Protein AF-A0A352TC10-F1 (afdb_monomer_lite)

Sequence (168 aa):
MKRFFLCLALLVSTNFAHALMIYRPSNSGGINDIRCYLKIEDMEGNDVTLTAANVWYSWYDTFKTVHTYEKSPYLSGGMIMHIFFNPGTYKLTFYTPLEKQNAYDTSLPHTGQSWNSNTYIYNTEDKKLKAIFVSPVANENGFYIGSWHIDYKAPQYYIYTKPYRIYE

Radius of gyration: 17.4 Å; chains: 1; bounding box: 34×34×69 Å

Secondary structure (DSSP, 8-state):
-HHHHHHHHHHHHHHHTTPEEEE----STHHHHS-EEEEEE-TT--B-TTTSEEEEEEESS--------SSS-EE-TTEEEEEEEPSSEEEEEEEE-HHHHSSS-TTS---SS-EEPPPEEEETT--S--EEEEEEEE-TTSBEEEEEEEESSPP-TT--PBPPPP--

Structure (mmCIF, N/CA/C/O backbone):
data_AF-A0A352TC10-F1
#
_entry.id   AF-A0A352TC10-F1
#
loop_
_atom_site.group_PDB
_atom_site.id
_atom_site.type_symbol
_atom_site.label_atom_id
_atom_site.label_alt_id
_atom_site.label_comp_id
_atom_site.label_asym_id
_atom_site.label_entity_id
_atom_site.label_seq_id
_atom_site.pdbx_PDB_ins_code
_atom_site.Cartn_x
_atom_site.Cartn_y
_atom_site.Cartn_z
_atom_site.occupancy
_atom_site.B_iso_or_equiv
_atom_site.auth_seq_id
_atom_site.auth_comp_id
_atom_site.auth_asym_id
_atom_site.auth_atom_id
_atom_site.pdbx_PDB_model_num
ATOM 1 N N . MET A 1 1 ? 4.772 -3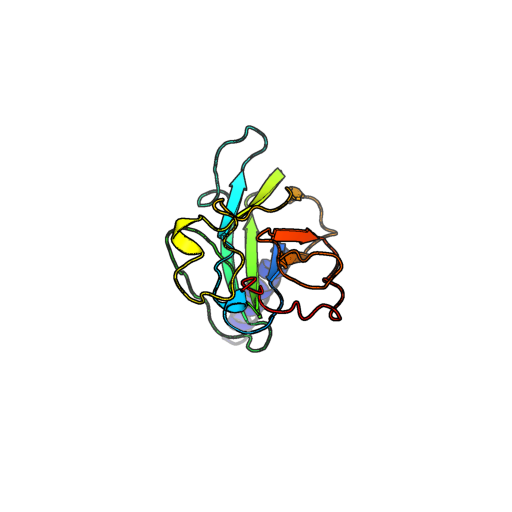.521 43.349 1.00 49.34 1 MET A N 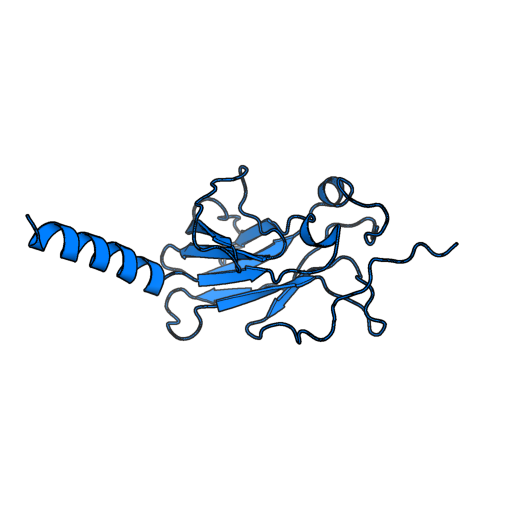1
ATOM 2 C CA . MET A 1 1 ? 5.455 -3.254 42.058 1.00 49.34 1 MET A CA 1
ATOM 3 C C . MET A 1 1 ? 5.070 -4.204 40.913 1.00 49.34 1 MET A C 1
ATOM 5 O O . MET A 1 1 ? 4.904 -3.714 39.808 1.00 49.34 1 MET A O 1
ATOM 9 N N . LYS A 1 2 ? 4.830 -5.512 41.126 1.00 41.59 2 LYS A N 1
ATOM 10 C CA . LYS A 1 2 ? 4.433 -6.451 40.042 1.00 41.59 2 LYS A CA 1
ATOM 11 C C . LYS A 1 2 ? 3.075 -6.166 39.360 1.00 41.59 2 LYS A C 1
ATOM 13 O O . LYS A 1 2 ? 2.913 -6.488 38.192 1.00 41.59 2 LYS A O 1
ATOM 18 N N . ARG A 1 3 ? 2.116 -5.531 40.049 1.00 39.59 3 ARG A N 1
ATOM 19 C CA . ARG A 1 3 ? 0.792 -5.194 39.478 1.00 39.59 3 ARG A CA 1
ATOM 20 C C . ARG A 1 3 ? 0.819 -4.021 38.485 1.00 39.59 3 ARG A C 1
ATOM 22 O O . ARG A 1 3 ? -0.016 -3.975 37.596 1.00 39.59 3 ARG A O 1
ATOM 29 N N . PHE A 1 4 ? 1.799 -3.120 38.594 1.00 42.94 4 PHE A N 1
ATOM 30 C CA . PHE A 1 4 ? 1.923 -1.961 37.697 1.00 42.94 4 PHE A CA 1
ATOM 31 C C . PHE A 1 4 ? 2.461 -2.355 36.311 1.00 42.94 4 PHE A C 1
ATOM 33 O O . PHE A 1 4 ? 1.983 -1.859 35.296 1.00 42.94 4 PHE A O 1
ATOM 40 N N . PHE A 1 5 ? 3.394 -3.313 36.259 1.00 40.53 5 PHE A N 1
ATOM 41 C CA . PHE A 1 5 ? 3.926 -3.844 34.998 1.00 40.53 5 PHE A CA 1
ATOM 42 C C . PHE A 1 5 ? 2.894 -4.653 34.201 1.00 40.53 5 PHE A C 1
ATOM 44 O O . PHE A 1 5 ? 2.907 -4.612 32.973 1.00 40.53 5 PHE A O 1
ATOM 51 N N . LEU A 1 6 ? 1.970 -5.343 34.881 1.00 39.09 6 LEU A N 1
ATOM 52 C CA . LEU A 1 6 ? 0.913 -6.100 34.210 1.00 39.09 6 LEU A CA 1
ATOM 53 C C . LEU A 1 6 ? -0.080 -5.171 33.487 1.00 39.09 6 LEU A C 1
ATOM 55 O O . LEU A 1 6 ? -0.450 -5.446 32.350 1.00 39.09 6 LEU A O 1
ATOM 59 N N . CYS A 1 7 ? -0.452 -4.041 34.102 1.00 38.28 7 CYS A N 1
ATOM 60 C CA . CYS A 1 7 ? -1.340 -3.055 33.476 1.00 38.28 7 CYS A CA 1
ATOM 61 C C . CYS A 1 7 ? -0.701 -2.373 32.258 1.00 38.28 7 CYS A C 1
ATOM 63 O O . CYS A 1 7 ? -1.392 -2.133 31.273 1.00 38.28 7 CYS A O 1
ATOM 65 N N . LEU A 1 8 ? 0.609 -2.101 32.287 1.00 38.91 8 LEU A N 1
ATOM 66 C CA . LEU A 1 8 ? 1.301 -1.466 31.162 1.00 38.91 8 LEU A CA 1
ATOM 67 C C . LEU A 1 8 ? 1.412 -2.409 29.947 1.00 38.91 8 LEU A C 1
ATOM 69 O O . LEU A 1 8 ? 1.186 -1.983 28.820 1.00 38.91 8 LEU A O 1
ATOM 73 N N . ALA A 1 9 ? 1.671 -3.704 30.165 1.00 42.16 9 ALA A N 1
ATOM 74 C CA . ALA A 1 9 ? 1.688 -4.708 29.094 1.00 42.16 9 ALA A CA 1
ATOM 75 C C . ALA A 1 9 ? 0.288 -4.973 28.493 1.00 42.16 9 ALA A C 1
ATOM 77 O O . ALA A 1 9 ? 0.155 -5.182 27.284 1.00 42.16 9 ALA A O 1
ATOM 78 N N . LEU A 1 10 ? -0.767 -4.909 29.315 1.00 38.28 10 LEU A N 1
ATOM 79 C CA . LEU A 1 10 ? -2.161 -4.974 28.858 1.00 38.28 10 LEU A CA 1
ATOM 80 C C . LEU A 1 10 ? -2.560 -3.734 28.036 1.00 38.28 10 LEU A C 1
ATOM 82 O O . LEU A 1 10 ? -3.173 -3.884 26.988 1.00 38.28 10 LEU A O 1
ATOM 86 N N . LEU A 1 11 ? -2.133 -2.530 28.430 1.00 37.53 11 LEU A N 1
ATOM 87 C CA . LEU A 1 11 ? -2.386 -1.289 27.677 1.00 37.53 11 LEU A CA 1
ATOM 88 C C . LEU A 1 11 ? -1.666 -1.239 26.318 1.00 37.53 11 LEU A C 1
ATOM 90 O O . LEU A 1 11 ? -2.205 -0.718 25.338 1.00 37.53 11 LEU A O 1
ATOM 94 N N . VAL A 1 12 ? -0.454 -1.794 26.233 1.00 44.16 12 VAL A N 1
ATOM 95 C CA . VAL A 1 12 ? 0.289 -1.884 24.965 1.00 44.16 12 VAL A CA 1
ATOM 96 C C . VAL A 1 12 ? -0.353 -2.916 24.032 1.00 44.16 12 VAL A C 1
ATOM 98 O O . VAL A 1 12 ? -0.490 -2.649 22.842 1.00 44.16 12 VAL A O 1
ATOM 101 N N . SER A 1 13 ? -0.831 -4.051 24.551 1.00 40.56 13 SER A N 1
ATOM 102 C CA . SER A 1 13 ? -1.501 -5.077 23.734 1.00 40.56 13 SER A CA 1
ATOM 103 C C . SER A 1 13 ? -2.915 -4.686 23.277 1.00 40.56 13 SER A C 1
ATOM 105 O O . SER A 1 13 ? -3.316 -5.067 22.178 1.00 40.56 13 SER A O 1
ATOM 107 N N . THR A 1 14 ? -3.655 -3.864 24.033 1.00 42.59 14 THR A N 1
ATOM 108 C CA . THR A 1 14 ? -4.969 -3.346 23.598 1.00 42.59 14 THR A CA 1
ATOM 109 C C . THR A 1 14 ? -4.887 -2.291 22.495 1.00 42.59 14 THR A C 1
ATOM 111 O O . THR A 1 14 ? -5.833 -2.157 21.717 1.00 42.59 14 THR A O 1
ATOM 114 N N . ASN A 1 15 ? -3.771 -1.560 22.385 1.00 46.28 15 ASN A N 1
ATOM 115 C CA . ASN A 1 15 ? -3.588 -0.596 21.297 1.00 46.28 15 ASN A CA 1
ATOM 116 C C . ASN A 1 15 ? -3.482 -1.306 19.939 1.00 46.28 15 ASN A C 1
ATOM 118 O O . ASN A 1 15 ? -4.178 -0.925 19.002 1.00 46.28 15 ASN A O 1
ATOM 122 N N . PHE A 1 16 ? -2.731 -2.411 19.843 1.00 48.75 16 PHE A N 1
ATOM 123 C CA . PHE A 1 16 ? -2.617 -3.192 18.598 1.00 48.75 16 PHE A CA 1
ATOM 124 C C . PHE A 1 16 ? -3.941 -3.800 18.116 1.00 48.75 16 PHE A C 1
ATOM 126 O O . PHE A 1 16 ? -4.090 -4.076 16.930 1.00 48.75 16 PHE A O 1
ATOM 133 N N . ALA A 1 17 ? -4.934 -3.970 18.994 1.00 53.44 17 ALA A N 1
ATOM 134 C CA . ALA A 1 17 ? -6.246 -4.475 18.594 1.00 53.44 17 ALA A CA 1
ATOM 135 C C . ALA A 1 17 ? -7.023 -3.511 17.672 1.00 53.44 17 ALA A C 1
ATOM 137 O O . ALA A 1 17 ? -7.991 -3.957 17.052 1.00 53.44 17 ALA A O 1
ATOM 138 N N . HIS A 1 18 ? -6.605 -2.243 17.579 1.00 63.66 18 HIS A N 1
ATOM 139 C CA . HIS A 1 18 ? -7.264 -1.183 16.806 1.00 63.66 18 HIS A CA 1
ATOM 140 C C . HIS A 1 18 ? -6.459 -0.712 15.586 1.00 63.66 18 HIS A C 1
ATOM 142 O O . HIS A 1 18 ? -6.932 0.152 14.850 1.00 63.66 18 HIS A O 1
ATOM 148 N N . ALA A 1 19 ? -5.258 -1.253 15.360 1.00 79.19 19 ALA A N 1
ATOM 149 C CA . ALA A 1 19 ? -4.462 -0.890 14.196 1.00 79.19 19 ALA A CA 1
ATOM 150 C C . ALA A 1 19 ? -4.951 -1.603 12.929 1.00 79.19 19 ALA A C 1
ATOM 152 O O . ALA A 1 19 ? -5.209 -2.810 12.943 1.00 79.19 19 ALA A O 1
ATOM 153 N N . LEU A 1 20 ? -4.988 -0.863 11.819 1.00 90.50 20 LEU A N 1
ATOM 154 C CA . LEU A 1 20 ? -4.949 -1.460 10.489 1.00 90.50 20 LEU A CA 1
ATOM 155 C C . LEU A 1 20 ? -3.500 -1.848 10.188 1.00 90.50 20 LEU A C 1
ATOM 157 O O . LEU A 1 20 ? -2.609 -0.999 10.199 1.00 90.50 20 LEU A O 1
ATOM 161 N N . MET A 1 21 ? -3.269 -3.124 9.911 1.00 90.38 21 MET A N 1
ATOM 162 C CA . MET A 1 21 ? -1.981 -3.636 9.464 1.00 90.38 21 MET A CA 1
ATOM 163 C C . MET A 1 21 ? -1.922 -3.615 7.938 1.00 90.38 21 MET A C 1
ATOM 165 O O . MET A 1 21 ? -2.795 -4.152 7.260 1.00 90.38 21 MET A O 1
ATOM 169 N N . ILE A 1 22 ? -0.876 -3.020 7.383 1.00 92.06 22 ILE A N 1
ATOM 170 C CA . ILE A 1 22 ? -0.615 -3.021 5.949 1.00 92.06 22 ILE A CA 1
ATOM 171 C C . ILE A 1 22 ? 0.673 -3.779 5.706 1.00 92.06 22 ILE A C 1
ATOM 173 O O . ILE A 1 22 ? 1.755 -3.356 6.115 1.00 92.06 22 ILE A O 1
ATOM 177 N N . TYR A 1 23 ? 0.542 -4.912 5.036 1.00 90.38 23 TYR A N 1
ATOM 178 C CA . TYR A 1 23 ? 1.650 -5.781 4.702 1.00 90.38 23 TYR A CA 1
ATOM 179 C C . TYR A 1 23 ? 2.187 -5.418 3.332 1.00 90.38 23 TYR A C 1
ATOM 181 O O . TYR A 1 23 ? 1.444 -5.405 2.352 1.00 90.38 23 TYR A O 1
ATOM 189 N N . ARG A 1 24 ? 3.499 -5.224 3.249 1.00 90.44 24 ARG A N 1
ATOM 190 C CA . ARG A 1 24 ? 4.215 -5.281 1.985 1.00 90.44 24 ARG A CA 1
ATOM 191 C C . ARG A 1 24 ? 5.100 -6.526 1.974 1.00 90.44 24 ARG A C 1
ATOM 193 O O . ARG A 1 24 ? 6.168 -6.509 2.587 1.00 90.44 24 ARG A O 1
ATOM 200 N N . PRO A 1 25 ? 4.682 -7.615 1.306 1.00 85.06 25 PRO A N 1
ATOM 201 C CA . PRO A 1 25 ? 5.471 -8.839 1.245 1.00 85.06 25 PRO A CA 1
ATOM 202 C C . PRO A 1 25 ? 6.878 -8.597 0.694 1.00 85.06 25 PRO A C 1
ATOM 204 O O . PRO A 1 25 ? 7.094 -7.703 -0.128 1.00 85.06 25 PRO A O 1
ATOM 207 N N . SER A 1 26 ? 7.832 -9.406 1.154 1.00 82.44 26 SER A N 1
ATOM 208 C CA . SER A 1 26 ? 9.174 -9.415 0.575 1.00 82.44 26 SER A CA 1
ATOM 209 C C . SER A 1 26 ? 9.135 -9.985 -0.842 1.00 82.44 26 SER A C 1
ATOM 211 O O . SER A 1 26 ? 8.385 -10.918 -1.131 1.00 82.44 26 SER A O 1
ATOM 213 N N . ASN A 1 27 ? 9.941 -9.404 -1.718 1.00 77.12 27 ASN A N 1
ATOM 214 C CA . ASN A 1 27 ? 10.087 -9.751 -3.123 1.00 77.12 27 ASN A CA 1
ATOM 215 C C . ASN A 1 27 ? 11.586 -9.855 -3.489 1.00 77.12 27 ASN A C 1
ATOM 217 O O . ASN A 1 27 ? 12.421 -10.076 -2.612 1.00 77.12 27 ASN A O 1
ATOM 221 N N . SER A 1 28 ? 11.952 -9.751 -4.767 1.00 72.62 28 SER A N 1
ATOM 222 C CA . SER A 1 28 ? 13.334 -9.894 -5.239 1.00 72.62 28 SER A CA 1
ATOM 223 C C . SER A 1 28 ? 14.021 -8.559 -5.539 1.00 72.62 28 SER A C 1
ATOM 225 O O . SER A 1 28 ? 13.449 -7.719 -6.236 1.00 72.62 28 SER A O 1
ATOM 227 N N . GLY A 1 29 ? 15.290 -8.433 -5.137 1.00 72.81 29 GLY A N 1
ATOM 228 C CA . GLY A 1 29 ? 16.207 -7.391 -5.620 1.00 72.81 29 GLY A CA 1
ATOM 229 C C . GLY A 1 29 ? 15.691 -5.965 -5.420 1.00 72.81 29 GLY A C 1
ATOM 230 O O . GLY A 1 29 ? 15.032 -5.682 -4.417 1.00 72.81 29 GLY A O 1
ATOM 231 N N . GLY A 1 30 ? 15.940 -5.095 -6.407 1.00 76.31 30 GLY A N 1
ATOM 232 C CA . GLY A 1 30 ? 15.614 -3.668 -6.347 1.00 76.31 30 GLY A CA 1
ATOM 233 C C . GLY A 1 30 ? 14.136 -3.351 -6.113 1.00 76.31 30 GLY A C 1
ATOM 234 O O . GLY A 1 30 ? 13.810 -2.267 -5.639 1.00 76.31 30 GLY A O 1
ATOM 235 N N . ILE A 1 31 ? 13.220 -4.299 -6.346 1.00 80.94 31 ILE A N 1
ATOM 236 C CA . ILE A 1 31 ? 11.796 -4.104 -6.046 1.00 80.94 31 ILE A CA 1
ATOM 237 C C . ILE A 1 31 ? 11.583 -3.898 -4.556 1.00 80.94 31 ILE A C 1
ATOM 239 O O . ILE A 1 31 ? 10.796 -3.028 -4.198 1.00 80.94 31 ILE A O 1
ATOM 243 N N . ASN A 1 32 ? 12.285 -4.625 -3.681 1.00 84.00 32 ASN A N 1
ATOM 244 C CA . ASN A 1 32 ? 12.169 -4.423 -2.233 1.00 84.00 32 ASN A CA 1
ATOM 245 C C . ASN A 1 32 ? 12.576 -3.014 -1.803 1.00 84.00 32 ASN A C 1
ATOM 247 O O . ASN A 1 32 ? 11.995 -2.480 -0.853 1.00 84.00 32 ASN A O 1
ATOM 251 N N . ASP A 1 33 ? 13.504 -2.409 -2.538 1.00 82.38 33 ASP A N 1
ATOM 252 C CA . ASP A 1 33 ? 14.049 -1.087 -2.247 1.00 82.38 33 ASP A CA 1
ATOM 253 C C . ASP A 1 33 ? 13.135 0.046 -2.733 1.00 82.38 33 ASP A C 1
ATOM 255 O O . ASP A 1 33 ? 13.166 1.145 -2.173 1.00 82.38 33 ASP A O 1
ATOM 259 N N . ILE A 1 34 ? 12.250 -0.215 -3.707 1.00 84.69 34 ILE A N 1
ATOM 260 C CA . ILE A 1 34 ? 11.254 0.772 -4.146 1.00 84.69 34 ILE A CA 1
ATOM 261 C C . ILE A 1 34 ? 10.314 1.085 -2.993 1.00 84.69 34 ILE A C 1
ATOM 263 O O . ILE A 1 34 ? 9.547 0.228 -2.564 1.00 84.69 34 ILE A O 1
ATOM 267 N N . ARG A 1 35 ? 10.313 2.327 -2.519 1.00 88.88 35 ARG A N 1
ATOM 268 C CA . ARG A 1 35 ? 9.419 2.759 -1.441 1.00 88.88 35 ARG A CA 1
ATOM 269 C C . ARG A 1 35 ? 7.990 2.914 -1.946 1.00 88.88 35 ARG A C 1
ATOM 271 O O . ARG A 1 35 ? 7.735 3.596 -2.936 1.00 88.88 35 ARG A O 1
ATOM 278 N N . CYS A 1 36 ? 7.062 2.303 -1.224 1.00 90.06 36 CYS A N 1
ATOM 279 C CA . CYS A 1 36 ? 5.630 2.382 -1.466 1.00 90.06 36 CYS A CA 1
ATOM 280 C C . CYS A 1 36 ? 5.025 3.350 -0.439 1.00 90.06 36 CYS A C 1
ATOM 282 O O . CYS A 1 36 ? 4.808 2.970 0.712 1.00 90.06 36 CYS A O 1
ATOM 284 N N . TYR A 1 37 ? 4.856 4.617 -0.818 1.00 93.38 37 TYR A N 1
ATOM 285 C CA . TYR A 1 37 ? 4.383 5.684 0.065 1.00 93.38 37 TYR A CA 1
ATOM 286 C C . TYR A 1 37 ? 2.873 5.597 0.253 1.00 93.38 37 TYR A C 1
ATOM 288 O O . TYR A 1 37 ? 2.142 5.432 -0.718 1.00 93.38 37 TYR A O 1
ATOM 296 N N . LEU A 1 38 ? 2.410 5.727 1.492 1.00 94.75 38 LEU A N 1
ATOM 297 C CA . LEU A 1 38 ? 0.994 5.811 1.822 1.00 94.75 38 LEU A CA 1
ATOM 298 C C . LEU A 1 38 ? 0.513 7.257 1.664 1.00 94.75 38 LEU A C 1
ATOM 300 O O . LEU A 1 38 ? 1.153 8.189 2.152 1.00 94.75 38 LEU A O 1
ATOM 304 N N . LYS A 1 39 ? -0.659 7.416 1.055 1.00 94.94 39 LYS A N 1
ATOM 305 C CA . LYS A 1 39 ? -1.476 8.625 1.113 1.00 94.94 39 LYS A CA 1
ATOM 306 C C . LYS A 1 39 ? -2.811 8.294 1.773 1.00 94.94 39 LYS A C 1
ATOM 308 O O . LYS A 1 39 ? -3.438 7.284 1.443 1.00 94.94 39 LYS A O 1
ATOM 313 N N . ILE A 1 40 ? -3.235 9.152 2.694 1.00 95.06 40 ILE A N 1
ATOM 314 C CA . ILE A 1 40 ? -4.540 9.079 3.348 1.00 95.06 40 ILE A CA 1
ATOM 315 C C . ILE A 1 40 ? -5.314 10.333 2.973 1.00 95.06 40 ILE A C 1
ATOM 317 O O . ILE A 1 40 ? -4.863 11.448 3.231 1.00 95.06 40 ILE A O 1
ATOM 321 N N . GLU A 1 41 ? -6.494 10.138 2.407 1.00 97.25 41 GLU A N 1
ATOM 322 C CA . GLU A 1 41 ? -7.446 11.209 2.146 1.00 97.25 41 GLU A CA 1
ATOM 323 C C . GLU A 1 41 ? -8.704 10.986 2.984 1.00 97.25 41 GLU A C 1
ATOM 325 O O . GLU A 1 41 ? -9.130 9.847 3.206 1.00 97.25 41 GLU A O 1
ATOM 330 N N . ASP A 1 42 ? -9.307 12.070 3.459 1.00 96.44 42 ASP A N 1
ATOM 331 C CA . ASP A 1 42 ? -10.660 11.999 3.999 1.00 96.44 42 ASP A CA 1
ATOM 332 C C . ASP A 1 42 ? -11.694 11.816 2.868 1.00 96.44 42 ASP A C 1
ATOM 334 O O . ASP A 1 42 ? -11.375 11.732 1.673 1.00 96.44 42 ASP A O 1
ATOM 338 N N . MET A 1 43 ? -12.971 11.708 3.234 1.00 97.06 43 MET A N 1
ATOM 339 C CA . MET A 1 43 ? -14.029 11.514 2.241 1.00 97.06 43 MET A CA 1
ATOM 340 C C . MET A 1 43 ? -14.283 12.752 1.368 1.00 97.06 43 MET A C 1
ATOM 342 O O . MET A 1 43 ? -14.797 12.587 0.259 1.00 97.06 43 MET A O 1
ATOM 346 N N . GLU A 1 44 ? -13.865 13.939 1.814 1.00 96.81 44 GLU A N 1
ATOM 347 C CA . GLU A 1 44 ? -13.935 15.206 1.072 1.00 96.81 44 GLU A CA 1
ATOM 348 C C . GLU A 1 44 ? -12.771 15.369 0.078 1.00 96.81 44 GLU A C 1
ATOM 350 O O . GLU A 1 44 ? -12.861 16.169 -0.851 1.00 96.81 44 GLU A O 1
ATOM 355 N N . GLY A 1 45 ? -11.719 14.553 0.208 1.00 94.62 45 GLY A N 1
ATOM 356 C CA . GLY A 1 45 ? -10.544 14.563 -0.663 1.00 94.62 45 GLY A CA 1
ATOM 357 C C . GLY A 1 45 ? -9.377 15.393 -0.126 1.00 94.62 45 GLY A C 1
ATOM 358 O O . GLY A 1 45 ? -8.430 15.646 -0.870 1.00 94.62 45 GLY A O 1
ATOM 359 N N . ASN A 1 46 ? -9.411 15.809 1.141 1.00 96.44 46 ASN A N 1
ATOM 360 C CA . ASN A 1 46 ? -8.281 16.490 1.762 1.00 96.44 46 ASN A CA 1
ATOM 361 C C . ASN A 1 46 ? -7.185 15.475 2.108 1.00 96.44 46 ASN A C 1
ATOM 363 O O . ASN A 1 46 ? -7.467 14.410 2.661 1.00 96.44 46 ASN A O 1
ATOM 367 N N . ASP A 1 47 ? -5.925 15.818 1.828 1.00 94.25 47 ASP A N 1
ATOM 368 C CA . ASP A 1 47 ? -4.778 15.014 2.252 1.00 94.25 47 ASP A CA 1
ATOM 369 C C . ASP A 1 47 ? -4.568 15.160 3.764 1.00 94.25 47 ASP A C 1
ATOM 371 O O . ASP A 1 47 ? -4.219 16.227 4.273 1.00 94.25 47 ASP A O 1
ATOM 375 N N . VAL A 1 48 ? -4.786 14.061 4.477 1.00 94.31 48 VAL A N 1
ATOM 376 C CA . VAL A 1 48 ? -4.694 13.964 5.937 1.00 94.31 48 VAL A CA 1
ATOM 377 C C . VAL A 1 48 ? -3.645 12.937 6.364 1.00 94.31 48 VAL A C 1
ATOM 379 O O . VAL A 1 48 ? -3.653 12.459 7.499 1.00 94.31 48 VAL A O 1
ATOM 382 N N . THR A 1 49 ? -2.704 12.604 5.473 1.00 91.00 49 THR A N 1
ATOM 383 C CA . THR A 1 49 ? -1.691 11.548 5.657 1.00 91.00 49 THR A CA 1
ATOM 384 C C . THR A 1 49 ? -0.926 11.651 6.977 1.00 91.00 49 THR A C 1
ATOM 386 O O . THR A 1 49 ? -0.601 10.632 7.583 1.00 91.00 49 THR A O 1
ATOM 389 N N . LEU A 1 50 ? -0.647 12.870 7.446 1.00 87.44 50 LEU A N 1
ATOM 390 C CA . LEU A 1 50 ? 0.158 13.113 8.649 1.00 87.44 50 LEU A CA 1
ATOM 391 C C . LEU A 1 50 ? -0.660 13.447 9.899 1.00 87.44 50 LEU A C 1
ATOM 393 O O . LEU A 1 50 ? -0.088 13.587 10.977 1.00 87.44 50 LEU A O 1
ATOM 397 N N . THR A 1 51 ? -1.975 13.614 9.766 1.00 88.81 51 THR A N 1
ATOM 398 C CA . THR A 1 51 ? -2.843 14.120 10.841 1.00 88.81 51 THR A CA 1
ATOM 399 C C . THR A 1 51 ? -3.949 13.142 11.221 1.00 88.81 51 THR A C 1
ATOM 401 O O . THR A 1 51 ? -4.398 13.145 12.366 1.00 88.81 51 THR A O 1
ATOM 404 N N . ALA A 1 52 ? -4.374 12.276 10.298 1.00 87.81 52 ALA A N 1
ATOM 405 C CA . ALA A 1 52 ? -5.443 11.312 10.538 1.00 87.81 52 ALA A CA 1
ATOM 406 C C . ALA A 1 52 ? -5.017 10.114 11.397 1.00 87.81 52 ALA A C 1
ATOM 408 O O . ALA A 1 52 ? -5.882 9.441 11.959 1.00 87.81 52 ALA A O 1
ATOM 409 N N . ALA A 1 53 ? -3.716 9.816 11.483 1.00 86.44 53 ALA A N 1
ATOM 410 C CA . ALA A 1 53 ? -3.246 8.594 12.119 1.00 86.44 53 ALA A CA 1
ATOM 411 C C . ALA A 1 53 ? -1.816 8.676 12.662 1.00 86.44 53 ALA A C 1
ATOM 413 O O . ALA A 1 53 ? -0.994 9.470 12.211 1.00 86.44 53 ALA A O 1
ATOM 414 N N . ASN A 1 54 ? -1.508 7.764 13.587 1.00 85.81 54 ASN A N 1
ATOM 415 C CA . ASN A 1 54 ? -0.140 7.439 13.983 1.00 85.81 54 ASN A CA 1
ATOM 416 C C . ASN A 1 54 ? 0.321 6.170 13.260 1.00 85.81 54 ASN A C 1
ATOM 418 O O . ASN A 1 54 ? -0.430 5.197 13.179 1.00 85.81 54 ASN A O 1
ATOM 422 N N . VAL A 1 55 ? 1.562 6.164 12.770 1.00 85.06 55 VAL A N 1
ATOM 423 C CA . VAL A 1 55 ? 2.108 5.068 11.955 1.00 85.06 55 VAL A CA 1
ATOM 424 C C . VAL A 1 55 ? 3.321 4.445 12.627 1.00 85.06 55 VAL A C 1
ATOM 426 O O . VAL A 1 55 ? 4.301 5.134 12.909 1.00 85.06 55 VAL A O 1
ATOM 429 N N . TRP A 1 56 ? 3.256 3.143 12.894 1.00 84.81 56 TRP A N 1
ATOM 430 C CA . TRP A 1 56 ? 4.353 2.352 13.452 1.00 84.81 56 TRP A CA 1
ATOM 431 C C . TRP A 1 56 ? 4.775 1.265 12.461 1.00 84.81 56 TRP A C 1
ATOM 433 O O . TRP A 1 56 ? 4.002 0.878 11.588 1.00 84.81 56 TRP A O 1
ATOM 443 N N . TYR A 1 57 ? 5.991 0.741 12.606 1.00 82.88 57 TYR A N 1
ATOM 444 C CA . TYR A 1 57 ? 6.540 -0.257 11.688 1.00 82.88 57 TYR A CA 1
ATOM 445 C C . TYR A 1 57 ? 7.051 -1.493 12.419 1.00 82.88 57 TYR A C 1
ATOM 447 O O . TYR A 1 57 ? 7.511 -1.417 13.559 1.00 82.88 57 TYR A O 1
ATOM 455 N N . SER A 1 58 ? 6.994 -2.626 11.728 1.00 79.19 58 SER A N 1
ATOM 456 C CA . SER A 1 58 ? 7.709 -3.853 12.074 1.00 79.19 58 SER A CA 1
ATOM 457 C C . SER A 1 58 ? 8.150 -4.576 10.801 1.00 79.19 58 SER A C 1
ATOM 459 O O . SER A 1 58 ? 7.575 -4.357 9.736 1.00 79.19 58 SER A O 1
ATOM 461 N N . TRP A 1 59 ? 9.127 -5.472 10.905 1.00 72.25 59 TRP A N 1
ATOM 462 C CA . TRP A 1 59 ? 9.518 -6.353 9.805 1.00 72.25 59 TRP A CA 1
ATOM 463 C C . TRP A 1 59 ? 8.790 -7.693 9.902 1.00 72.25 59 TRP A C 1
ATOM 465 O O . TRP A 1 59 ? 8.427 -8.132 10.995 1.00 72.25 59 TRP A O 1
ATOM 475 N N . TYR A 1 60 ? 8.563 -8.334 8.756 1.00 61.69 60 TYR A N 1
ATOM 476 C CA . TYR A 1 60 ? 7.891 -9.631 8.666 1.00 61.69 60 TYR A CA 1
ATOM 477 C C . TYR A 1 60 ? 8.696 -10.757 9.341 1.00 61.69 60 TYR A C 1
ATOM 479 O O . TYR A 1 60 ? 8.108 -11.670 9.914 1.00 61.69 60 TYR A O 1
ATOM 487 N N . ASP A 1 61 ? 10.029 -10.677 9.306 1.00 51.66 61 ASP A N 1
ATOM 488 C CA . ASP A 1 61 ? 10.964 -11.666 9.865 1.00 51.66 61 ASP A CA 1
ATOM 489 C C . ASP A 1 61 ? 11.544 -11.272 11.238 1.00 51.66 61 ASP A C 1
ATOM 491 O O . ASP A 1 61 ? 12.034 -12.122 11.982 1.00 51.66 61 ASP A O 1
ATOM 495 N N . THR A 1 62 ? 11.453 -9.994 11.612 1.00 48.75 62 THR A N 1
ATOM 496 C CA . THR A 1 62 ? 11.972 -9.460 12.871 1.00 48.75 62 THR A CA 1
ATOM 497 C C . THR A 1 62 ? 1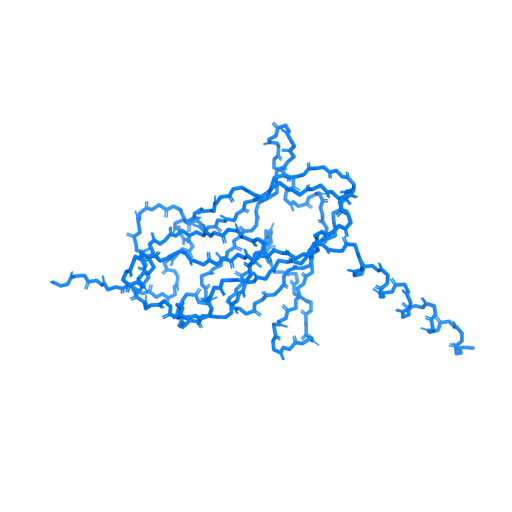0.980 -8.488 13.513 1.00 48.75 62 THR A C 1
ATOM 499 O O . THR A 1 62 ? 10.866 -7.309 13.178 1.00 48.75 62 THR A O 1
ATOM 502 N N . PHE A 1 63 ? 10.286 -8.967 14.548 1.00 43.38 63 PHE A N 1
ATOM 503 C CA . PHE A 1 63 ? 9.551 -8.113 15.485 1.00 43.38 63 PHE A CA 1
ATOM 504 C C . PHE A 1 63 ? 10.535 -7.332 16.357 1.00 43.38 63 PHE A C 1
ATOM 506 O O . PHE A 1 63 ? 10.725 -7.703 17.512 1.00 43.38 63 PHE A O 1
ATOM 513 N N . LYS A 1 64 ? 11.213 -6.306 15.833 1.00 42.22 64 LYS A N 1
ATOM 514 C CA . LYS A 1 64 ? 11.958 -5.321 16.645 1.00 42.22 64 LYS A CA 1
ATOM 515 C C . LYS A 1 64 ? 12.586 -4.248 15.766 1.00 42.22 64 LYS A C 1
ATOM 517 O O . LYS A 1 64 ? 13.760 -4.360 15.438 1.00 42.22 64 LYS A O 1
ATOM 522 N N . THR A 1 65 ? 11.836 -3.195 15.440 1.00 41.91 65 THR A N 1
ATOM 523 C CA . THR A 1 65 ? 12.310 -1.793 15.498 1.00 41.91 65 THR A CA 1
ATOM 524 C C . THR A 1 65 ? 11.233 -0.824 15.016 1.00 41.91 65 THR A C 1
ATOM 526 O O . THR A 1 65 ? 10.631 -1.008 13.964 1.00 41.91 65 THR A O 1
ATOM 529 N N . VAL A 1 66 ? 11.010 0.229 15.805 1.00 41.97 66 VAL A N 1
ATOM 530 C CA . VAL A 1 66 ? 10.168 1.376 15.453 1.00 41.97 66 VAL A CA 1
ATOM 531 C C . VAL A 1 66 ? 11.052 2.370 14.707 1.00 41.97 66 VAL A C 1
ATOM 533 O O . VAL A 1 66 ? 12.000 2.898 15.283 1.00 41.97 66 VAL A O 1
ATOM 536 N N . HIS A 1 67 ? 10.755 2.624 13.436 1.00 44.88 67 HIS A N 1
ATOM 537 C CA . HIS A 1 67 ? 11.463 3.619 12.636 1.00 44.88 67 HIS A CA 1
ATOM 538 C C . HIS A 1 67 ? 10.493 4.711 12.193 1.00 44.88 67 HIS A C 1
ATOM 540 O O . HIS A 1 67 ? 9.692 4.509 11.291 1.00 44.88 67 HIS A O 1
ATOM 546 N N . THR A 1 68 ? 10.562 5.893 12.797 1.00 43.53 68 THR A N 1
ATOM 547 C CA . THR A 1 68 ? 9.980 7.102 12.201 1.00 43.53 68 THR A CA 1
ATOM 548 C C . THR A 1 68 ? 10.900 7.545 11.068 1.00 43.53 68 THR A C 1
ATOM 550 O O . THR A 1 68 ? 11.921 8.183 11.323 1.00 43.53 68 THR A O 1
ATOM 553 N N . TYR A 1 69 ? 10.600 7.139 9.835 1.00 43.47 69 TYR A N 1
ATOM 554 C CA . TYR A 1 69 ? 11.408 7.458 8.657 1.00 43.47 69 TYR A CA 1
ATOM 555 C C . TYR A 1 69 ? 10.614 8.332 7.678 1.00 43.47 69 TYR A C 1
ATOM 557 O O . TYR A 1 69 ? 9.494 7.990 7.315 1.00 43.47 69 TYR A O 1
ATOM 565 N N . GLU A 1 70 ? 11.243 9.438 7.261 1.00 53.00 70 GLU A N 1
ATOM 566 C CA . GLU A 1 70 ? 10.748 10.488 6.350 1.00 53.00 70 GLU A CA 1
ATOM 567 C C . GLU A 1 70 ? 9.441 11.204 6.758 1.00 53.00 70 GLU A C 1
ATOM 569 O O . GLU A 1 70 ? 8.657 10.747 7.582 1.00 53.00 70 GLU A O 1
ATOM 574 N N . LYS A 1 71 ? 9.207 12.395 6.183 1.00 67.56 71 LYS A N 1
ATOM 575 C CA . LYS A 1 71 ? 8.005 13.223 6.418 1.00 67.56 71 LYS A CA 1
ATOM 576 C C . LYS A 1 71 ? 6.705 12.575 5.907 1.00 67.56 71 LYS A C 1
ATOM 578 O O . LYS A 1 71 ? 5.664 13.215 5.979 1.00 67.56 71 LYS A O 1
ATOM 583 N N . SER A 1 72 ? 6.75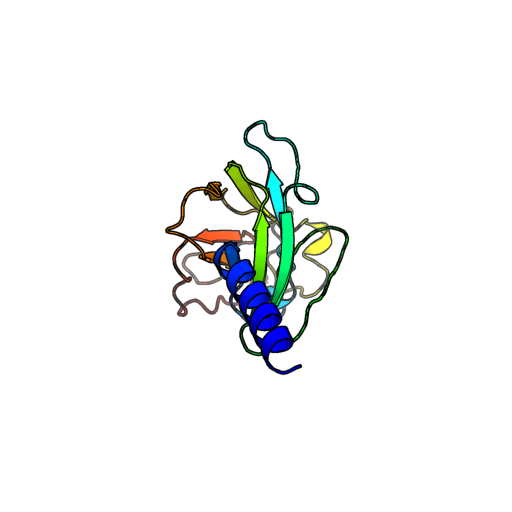7 11.356 5.369 1.00 78.38 72 SER A N 1
ATOM 584 C CA . SER A 1 72 ? 5.623 10.646 4.776 1.00 78.38 72 SER A CA 1
ATOM 585 C C . SER A 1 72 ? 5.769 9.137 5.002 1.00 78.38 72 SER A C 1
ATOM 587 O O . SER A 1 72 ? 6.851 8.599 4.760 1.00 78.38 72 SER A O 1
ATOM 589 N N . PRO A 1 73 ? 4.707 8.445 5.446 1.00 88.44 73 PRO A N 1
ATOM 590 C CA . PRO A 1 73 ? 4.756 7.016 5.733 1.00 88.44 73 PRO A CA 1
ATOM 591 C C . PRO A 1 73 ? 4.971 6.173 4.466 1.00 88.44 73 PRO A C 1
ATOM 593 O O . PRO A 1 73 ? 4.355 6.439 3.436 1.00 88.44 73 PRO A O 1
ATOM 596 N N . TYR A 1 74 ? 5.818 5.138 4.527 1.00 90.88 74 TYR A N 1
ATOM 597 C CA . TYR A 1 74 ? 6.104 4.253 3.389 1.00 90.88 74 TYR A CA 1
ATOM 598 C C . TYR A 1 74 ? 6.435 2.814 3.806 1.00 90.88 74 TYR A C 1
ATOM 600 O O . TYR A 1 74 ? 6.814 2.553 4.943 1.00 90.88 74 TYR A O 1
ATOM 608 N N . LEU A 1 75 ? 6.337 1.877 2.860 1.00 89.56 75 LEU A N 1
ATOM 609 C CA . LEU A 1 75 ? 6.721 0.472 3.023 1.00 89.56 75 LEU A CA 1
ATOM 610 C C . LEU A 1 75 ? 7.860 0.076 2.072 1.00 89.56 75 LEU A C 1
ATOM 612 O O . LEU A 1 75 ? 7.771 0.302 0.861 1.00 89.56 75 LEU A O 1
ATOM 616 N N . SER A 1 76 ? 8.880 -0.595 2.613 1.00 88.69 76 SER A N 1
ATOM 617 C CA . SER A 1 76 ? 9.870 -1.407 1.883 1.00 88.69 76 SER A CA 1
ATOM 618 C C . SER A 1 76 ? 9.446 -2.889 1.834 1.00 88.69 76 SER A C 1
ATOM 620 O O . SER A 1 76 ? 8.514 -3.297 2.533 1.00 88.69 76 SER A O 1
ATOM 622 N N . GLY A 1 77 ? 10.074 -3.700 0.979 1.00 86.75 77 GLY A N 1
ATOM 623 C CA . GLY A 1 77 ? 9.765 -5.128 0.871 1.00 86.75 77 GLY A CA 1
ATOM 624 C C . GLY A 1 77 ? 9.995 -5.855 2.198 1.00 86.75 77 GLY A C 1
ATOM 625 O O . GLY A 1 77 ? 11.043 -5.699 2.814 1.00 86.75 77 GLY A O 1
ATOM 626 N N . GLY A 1 78 ? 9.009 -6.628 2.654 1.00 84.62 78 GLY A N 1
ATOM 627 C CA . GLY A 1 78 ? 9.056 -7.337 3.938 1.00 84.62 78 GLY A CA 1
ATOM 628 C C . GLY A 1 78 ? 8.633 -6.498 5.149 1.00 84.62 78 GLY A C 1
ATOM 629 O O . GLY A 1 78 ? 8.713 -6.991 6.273 1.00 84.62 78 GLY A O 1
ATOM 630 N N . MET A 1 79 ? 8.172 -5.260 4.956 1.00 88.00 79 MET A N 1
ATOM 631 C CA . MET A 1 79 ? 7.681 -4.414 6.045 1.00 88.00 79 MET A CA 1
ATOM 632 C C . MET A 1 79 ? 6.187 -4.610 6.325 1.00 88.00 79 MET A C 1
ATOM 634 O O . MET A 1 79 ? 5.386 -4.953 5.452 1.00 88.00 79 MET A O 1
ATOM 638 N N . ILE A 1 80 ? 5.813 -4.308 7.564 1.00 87.25 80 ILE A N 1
ATOM 639 C CA . ILE A 1 80 ? 4.437 -4.180 8.034 1.00 87.25 80 ILE A CA 1
ATOM 640 C C . ILE A 1 80 ? 4.285 -2.780 8.627 1.00 87.25 80 ILE A C 1
ATOM 642 O O . ILE A 1 80 ? 5.070 -2.369 9.485 1.00 87.25 80 ILE A O 1
ATOM 646 N N . MET A 1 81 ? 3.265 -2.057 8.178 1.00 89.19 81 MET A N 1
ATOM 647 C CA . MET A 1 81 ? 2.872 -0.757 8.707 1.00 89.19 81 MET A CA 1
ATOM 648 C C . MET A 1 81 ? 1.637 -0.940 9.586 1.00 89.19 81 MET A C 1
ATOM 650 O O . MET A 1 81 ? 0.646 -1.514 9.151 1.00 89.19 81 MET A O 1
ATOM 654 N N . HIS A 1 82 ? 1.691 -0.446 10.815 1.00 87.75 82 HIS A N 1
ATOM 655 C CA . HIS A 1 82 ? 0.588 -0.458 11.772 1.00 87.75 82 HIS A CA 1
ATOM 656 C C . HIS A 1 82 ? 0.038 0.956 11.872 1.00 87.75 82 HIS A C 1
ATOM 658 O O . HIS A 1 82 ? 0.748 1.859 12.317 1.00 87.75 82 HIS A O 1
ATOM 664 N N . ILE A 1 83 ? -1.205 1.153 11.446 1.00 88.31 83 ILE A N 1
ATOM 665 C CA . ILE A 1 83 ? -1.832 2.471 11.416 1.00 88.31 83 ILE A CA 1
ATOM 666 C C . ILE A 1 83 ? -2.915 2.554 12.481 1.00 88.31 83 ILE A C 1
ATOM 668 O O . ILE A 1 83 ? -3.900 1.817 12.446 1.00 88.31 83 ILE A O 1
ATOM 672 N N . PHE A 1 84 ? -2.743 3.498 13.398 1.00 87.75 84 PHE A N 1
ATOM 673 C CA . PHE A 1 84 ? -3.695 3.824 14.450 1.00 87.75 84 PHE A CA 1
ATOM 674 C C . PHE A 1 84 ? -4.440 5.097 14.049 1.00 87.75 84 PHE A C 1
ATOM 676 O O . PHE A 1 84 ? -3.939 6.206 14.248 1.00 87.75 84 PHE A O 1
ATOM 683 N N . PHE A 1 85 ? -5.603 4.921 13.428 1.00 89.25 85 PHE A N 1
ATOM 684 C CA . PHE A 1 85 ? -6.442 6.013 12.940 1.00 89.25 85 PHE A CA 1
ATOM 685 C C . PHE A 1 85 ? -7.233 6.686 14.065 1.00 89.25 85 PHE A C 1
ATOM 687 O O . PHE A 1 85 ? -7.694 6.025 14.999 1.00 89.25 85 PHE A O 1
ATOM 694 N N . ASN A 1 86 ? -7.460 7.991 13.921 1.00 90.94 86 ASN A N 1
ATOM 695 C CA . ASN A 1 86 ? -8.575 8.661 14.584 1.00 90.94 86 ASN A CA 1
ATOM 696 C C . ASN A 1 86 ? -9.908 8.126 14.018 1.00 90.94 86 ASN A C 1
ATOM 698 O O . ASN A 1 86 ? -9.927 7.677 12.873 1.00 90.94 86 ASN A O 1
ATOM 702 N N . PRO A 1 87 ? -11.023 8.157 14.771 1.00 91.19 87 PRO A N 1
ATOM 703 C CA . PRO A 1 87 ? -12.310 7.680 14.267 1.00 91.19 87 PRO A CA 1
ATOM 704 C C . PRO A 1 87 ? -12.733 8.385 12.970 1.00 91.19 87 PRO A C 1
ATOM 706 O O . PRO A 1 87 ? -12.728 9.614 12.903 1.00 91.19 87 PRO A O 1
ATOM 709 N N . GLY A 1 88 ? -13.123 7.612 11.955 1.00 92.62 88 GLY A N 1
ATOM 710 C CA . GLY A 1 88 ? -13.555 8.136 10.665 1.00 92.62 88 GLY A CA 1
ATOM 711 C C . GLY A 1 88 ? -13.586 7.098 9.544 1.00 92.62 88 GLY A C 1
ATOM 712 O O . GLY A 1 88 ? -13.399 5.897 9.747 1.00 92.62 88 GLY A O 1
ATOM 713 N N . THR A 1 89 ? -13.830 7.583 8.328 1.00 95.00 89 THR A N 1
ATOM 714 C CA . THR A 1 89 ? -13.677 6.807 7.093 1.00 95.00 89 THR A CA 1
ATOM 715 C C . THR A 1 89 ? -12.666 7.503 6.197 1.00 95.00 89 THR A C 1
ATOM 717 O O . THR A 1 89 ? -12.756 8.712 5.988 1.00 95.00 89 THR A O 1
ATOM 720 N N . TYR A 1 90 ? -11.714 6.736 5.674 1.00 95.44 90 TYR A N 1
ATOM 721 C CA . TYR A 1 90 ? -10.569 7.249 4.933 1.00 95.44 90 TYR A CA 1
ATOM 722 C C . TYR A 1 90 ? -10.368 6.492 3.624 1.00 95.44 90 TYR A C 1
ATOM 724 O O . TYR A 1 90 ? -10.623 5.288 3.534 1.00 95.44 90 TYR A O 1
ATOM 732 N N . LYS A 1 91 ? -9.855 7.195 2.616 1.00 97.44 91 LYS A N 1
ATOM 733 C CA . LYS A 1 91 ? -9.350 6.622 1.369 1.00 97.44 91 LYS A CA 1
ATOM 734 C C . LYS A 1 91 ? -7.846 6.438 1.502 1.00 97.44 91 LYS A C 1
ATOM 736 O O 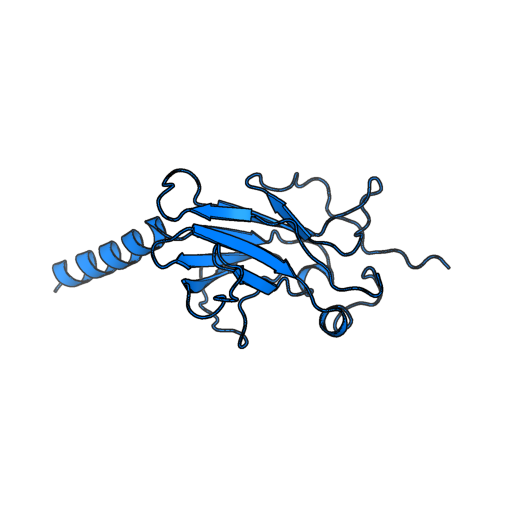. LYS A 1 91 ? -7.110 7.392 1.735 1.00 97.44 91 LYS A O 1
ATOM 741 N N . LEU A 1 92 ? -7.393 5.204 1.354 1.00 96.12 92 LEU A N 1
ATOM 742 C CA . LEU A 1 92 ? -5.986 4.846 1.365 1.00 96.12 92 LEU A CA 1
ATOM 743 C C . LEU A 1 92 ? -5.550 4.575 -0.070 1.00 96.12 92 LEU A C 1
ATOM 745 O O . LEU A 1 92 ? -6.181 3.793 -0.786 1.00 96.12 92 LEU A O 1
ATOM 749 N N . THR A 1 93 ? -4.455 5.203 -0.476 1.00 97.38 93 THR A N 1
ATOM 750 C CA . THR A 1 93 ? -3.763 4.903 -1.731 1.00 97.38 93 THR A CA 1
ATOM 751 C C . THR A 1 93 ? -2.272 4.778 -1.475 1.00 97.38 93 THR A C 1
ATOM 753 O O . THR A 1 93 ? -1.739 5.312 -0.502 1.00 97.38 93 THR A O 1
ATOM 756 N N . PHE A 1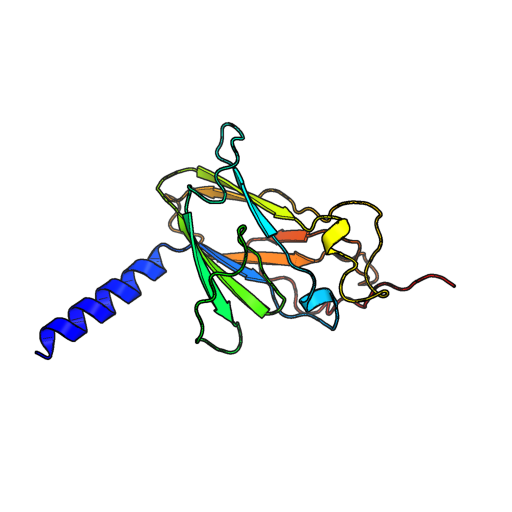 94 ? -1.600 4.046 -2.351 1.00 96.44 94 PHE A N 1
ATOM 757 C CA . PHE A 1 94 ? -0.162 3.885 -2.327 1.00 96.44 94 PHE A CA 1
ATOM 758 C C . PHE A 1 94 ? 0.455 4.371 -3.621 1.00 96.44 94 PHE A C 1
ATOM 760 O O . PHE A 1 94 ? -0.078 4.128 -4.707 1.00 96.44 94 PHE A O 1
ATOM 767 N N . TYR A 1 95 ? 1.602 5.031 -3.503 1.00 94.56 95 TYR A N 1
ATOM 768 C CA . TYR A 1 95 ? 2.286 5.588 -4.651 1.00 94.56 95 TYR A CA 1
ATOM 769 C C . TYR A 1 95 ? 3.808 5.546 -4.533 1.00 94.56 95 TYR A C 1
ATOM 771 O O . TYR A 1 95 ? 4.385 5.483 -3.449 1.00 94.56 95 TYR A O 1
ATOM 779 N N . THR A 1 96 ? 4.471 5.607 -5.682 1.00 92.06 96 THR A N 1
ATOM 780 C CA . THR A 1 96 ? 5.907 5.870 -5.787 1.00 92.06 96 THR A CA 1
ATOM 781 C C . THR A 1 96 ? 6.117 6.945 -6.851 1.00 92.06 96 THR A C 1
ATOM 783 O O . THR A 1 96 ? 5.900 6.666 -8.036 1.00 92.06 96 THR A O 1
ATOM 786 N N . PRO A 1 97 ? 6.539 8.164 -6.466 1.00 89.75 97 PRO A N 1
ATOM 787 C CA . PRO A 1 97 ? 6.850 9.230 -7.416 1.00 89.75 97 PRO A CA 1
ATOM 788 C C . PRO A 1 97 ? 7.926 8.817 -8.417 1.00 89.75 97 PRO A C 1
ATOM 790 O O . PRO A 1 97 ? 8.837 8.069 -8.059 1.00 89.75 97 PRO A O 1
ATOM 793 N N . LEU A 1 98 ? 7.846 9.315 -9.652 1.00 86.81 98 LEU A N 1
ATOM 794 C CA . LEU A 1 98 ? 8.777 8.970 -10.733 1.00 86.81 98 LEU A CA 1
ATOM 795 C C . LEU A 1 98 ? 10.247 9.191 -10.340 1.00 86.81 98 LEU A C 1
ATOM 797 O O . LEU A 1 98 ? 11.096 8.328 -10.547 1.00 86.81 98 LEU A O 1
ATOM 801 N N . GLU A 1 99 ? 10.544 10.309 -9.689 1.00 84.12 99 GLU A N 1
ATOM 802 C CA . GLU A 1 99 ? 11.880 10.676 -9.221 1.00 84.12 99 GLU A CA 1
ATOM 803 C C . GLU A 1 99 ? 12.413 9.767 -8.100 1.00 84.12 99 GLU A C 1
ATOM 805 O O . GLU A 1 99 ? 13.615 9.735 -7.842 1.00 84.12 99 GLU A O 1
ATOM 810 N N . LYS A 1 100 ? 11.532 9.002 -7.445 1.00 81.75 100 LYS A N 1
ATOM 811 C CA . LYS A 1 100 ? 11.870 8.031 -6.395 1.00 81.75 100 LYS A CA 1
ATOM 812 C C . LYS A 1 100 ? 11.951 6.589 -6.912 1.00 81.75 100 LYS A C 1
ATOM 814 O O . LYS A 1 100 ? 12.331 5.711 -6.143 1.00 81.75 100 LYS A O 1
ATOM 819 N N . GLN A 1 101 ? 11.623 6.334 -8.183 1.00 80.31 101 GLN A N 1
ATOM 820 C CA . GLN A 1 101 ? 11.687 4.994 -8.793 1.00 80.31 101 GLN A CA 1
ATOM 821 C C . GLN A 1 101 ? 13.100 4.618 -9.264 1.00 80.31 101 GLN A C 1
ATOM 823 O O . GLN A 1 101 ? 13.453 3.445 -9.270 1.00 80.31 101 GLN A O 1
ATOM 828 N N . ASN A 1 102 ? 13.927 5.606 -9.619 1.00 63.44 102 ASN A N 1
ATOM 829 C CA . ASN A 1 102 ? 15.201 5.391 -10.320 1.00 63.44 102 ASN A CA 1
ATOM 830 C C . ASN A 1 102 ? 16.429 5.277 -9.404 1.00 63.44 102 ASN A C 1
ATOM 832 O O . ASN A 1 102 ? 17.550 5.182 -9.892 1.00 63.44 102 ASN A O 1
ATOM 836 N N . ALA A 1 103 ? 16.252 5.332 -8.083 1.00 56.56 103 ALA A N 1
ATOM 837 C CA . ALA A 1 103 ? 17.384 5.445 -7.166 1.00 56.56 103 ALA A CA 1
ATOM 838 C C . ALA A 1 103 ? 18.165 4.132 -6.953 1.00 56.56 103 ALA A C 1
ATOM 840 O O . ALA A 1 103 ? 19.243 4.193 -6.367 1.00 56.56 103 ALA A O 1
ATOM 841 N N . TYR A 1 104 ? 17.655 2.974 -7.400 1.00 52.50 104 TYR A N 1
ATOM 842 C CA . TYR A 1 104 ? 18.187 1.684 -6.938 1.00 52.50 104 TYR A CA 1
ATOM 843 C C . TYR A 1 104 ? 18.498 0.633 -8.014 1.00 52.50 104 TYR A C 1
ATOM 845 O O . TYR A 1 104 ? 19.386 -0.177 -7.765 1.00 52.50 104 TYR A O 1
ATOM 853 N N . ASP A 1 105 ? 17.848 0.610 -9.187 1.00 60.50 105 ASP A N 1
ATOM 854 C CA . ASP A 1 105 ? 18.040 -0.502 -10.138 1.00 60.50 105 ASP A CA 1
ATOM 855 C C . ASP A 1 105 ? 17.482 -0.186 -11.548 1.00 60.50 105 ASP A C 1
ATOM 857 O O . ASP A 1 105 ? 16.327 0.217 -11.685 1.00 60.50 105 ASP A O 1
ATOM 861 N N . THR A 1 106 ? 18.289 -0.368 -12.603 1.00 60.28 106 THR A N 1
ATOM 862 C CA . THR A 1 106 ? 17.884 -0.193 -14.019 1.00 60.28 106 THR A CA 1
ATOM 863 C C . THR A 1 106 ? 17.011 -1.338 -14.540 1.00 60.28 106 THR A C 1
ATOM 865 O O . THR A 1 106 ? 16.440 -1.242 -15.623 1.00 60.28 106 THR A O 1
ATOM 868 N N . SER A 1 107 ? 16.875 -2.423 -13.774 1.00 59.25 107 SER A N 1
ATOM 869 C CA . SER A 1 107 ? 15.971 -3.540 -14.059 1.00 59.25 107 SER A CA 1
ATOM 870 C C . SER A 1 107 ? 14.544 -3.308 -13.545 1.00 59.25 107 SER A C 1
ATOM 872 O O . SER A 1 107 ? 13.744 -4.242 -13.443 1.00 59.25 107 SER A O 1
ATOM 874 N N . LEU A 1 108 ? 14.199 -2.063 -13.207 1.00 68.50 108 LEU A N 1
ATOM 875 C CA . LEU A 1 108 ? 12.854 -1.668 -12.804 1.00 68.50 108 LEU A CA 1
ATOM 876 C C . LEU A 1 108 ? 12.059 -1.107 -13.992 1.00 68.50 108 LEU A C 1
ATOM 878 O O . LEU A 1 108 ? 12.634 -0.517 -14.904 1.00 68.50 108 LEU A O 1
ATOM 882 N N . PRO A 1 109 ? 10.723 -1.269 -14.003 1.00 69.25 109 PRO A N 1
ATOM 883 C CA . PRO A 1 109 ? 9.885 -0.693 -15.045 1.00 69.25 109 PRO A CA 1
ATOM 884 C C . PRO A 1 109 ? 9.995 0.833 -15.053 1.00 69.25 109 PRO A C 1
ATOM 886 O O . PRO A 1 109 ? 9.470 1.514 -14.169 1.00 69.25 109 PRO A O 1
ATOM 889 N N . HIS A 1 110 ? 10.624 1.374 -16.092 1.00 69.94 110 HIS A N 1
ATOM 890 C CA . HIS A 1 110 ? 10.614 2.803 -16.379 1.00 69.94 110 HIS A CA 1
ATOM 891 C C . HIS A 1 110 ? 9.350 3.139 -17.167 1.00 69.94 110 HIS A C 1
ATOM 893 O O . HIS A 1 110 ? 9.343 3.194 -18.393 1.00 69.94 110 HIS A O 1
ATOM 899 N N . THR A 1 111 ? 8.250 3.338 -16.449 1.00 69.12 111 THR A N 1
ATOM 900 C CA . THR A 1 111 ? 6.958 3.668 -17.066 1.00 69.12 111 THR A CA 1
ATOM 901 C C . THR A 1 111 ? 6.874 5.131 -17.508 1.00 69.12 111 THR A C 1
ATOM 903 O O . THR A 1 111 ? 5.942 5.502 -18.213 1.00 69.12 111 THR A O 1
ATOM 906 N N . GLY A 1 112 ? 7.815 5.979 -17.071 1.00 77.31 112 GLY A N 1
ATOM 907 C CA . GLY A 1 112 ? 7.750 7.430 -17.270 1.00 77.31 112 GLY A CA 1
ATOM 908 C C . GLY A 1 112 ? 6.655 8.114 -16.441 1.00 77.31 112 GLY A C 1
ATOM 909 O O . GLY A 1 112 ? 6.377 9.290 -16.657 1.00 77.31 112 GLY A O 1
ATOM 910 N N . GLN A 1 113 ? 6.038 7.400 -15.493 1.00 83.62 113 GLN A N 1
ATOM 911 C CA . GLN A 1 113 ? 4.953 7.890 -14.643 1.00 83.62 113 GLN A CA 1
ATOM 912 C C . GLN A 1 113 ? 5.081 7.372 -13.204 1.00 83.62 113 GLN A C 1
ATOM 914 O O . GLN A 1 113 ? 5.765 6.385 -12.933 1.00 83.62 113 GLN A O 1
ATOM 919 N N . SER A 1 114 ? 4.403 8.024 -12.259 1.00 90.06 114 SER A N 1
ATOM 920 C CA . SER A 1 114 ? 4.309 7.541 -10.877 1.00 90.06 114 SER A CA 1
ATOM 921 C C . SER A 1 114 ? 3.622 6.175 -10.814 1.00 90.06 114 SER A C 1
ATOM 923 O O . SER A 1 114 ? 2.625 5.942 -11.499 1.00 90.06 114 SER A O 1
ATOM 925 N N . TRP A 1 115 ? 4.118 5.279 -9.963 1.00 92.56 115 TRP A N 1
ATOM 926 C CA . TRP A 1 115 ? 3.419 4.030 -9.670 1.00 92.56 115 TRP A CA 1
ATOM 927 C C . TRP A 1 115 ? 2.297 4.362 -8.704 1.00 92.56 115 TRP A C 1
ATOM 929 O O . TRP A 1 115 ? 2.561 4.977 -7.677 1.00 92.56 115 TRP A O 1
ATOM 939 N N . ASN A 1 116 ? 1.071 3.956 -9.007 1.00 95.44 116 ASN A N 1
ATOM 940 C CA . ASN A 1 116 ? -0.093 4.209 -8.160 1.00 95.44 116 ASN A CA 1
ATOM 941 C C . ASN A 1 116 ? -0.857 2.909 -7.918 1.00 95.44 116 ASN A C 1
ATOM 943 O O . ASN A 1 116 ? -0.790 1.991 -8.744 1.00 95.44 116 ASN A O 1
ATOM 947 N N . SER A 1 117 ? -1.574 2.848 -6.799 1.00 96.38 117 SER A N 1
ATOM 948 C CA . SER A 1 117 ? -2.510 1.775 -6.482 1.00 96.38 117 SER A CA 1
ATOM 949 C C . SER A 1 117 ? -3.957 2.127 -6.809 1.00 96.38 117 SER A C 1
ATOM 951 O O . SER A 1 117 ? -4.313 3.283 -7.030 1.00 96.38 117 SER A O 1
ATOM 953 N N . ASN A 1 118 ? -4.821 1.116 -6.745 1.00 96.50 118 ASN A N 1
ATOM 954 C CA . ASN A 1 118 ? -6.243 1.313 -6.477 1.00 96.50 118 ASN A CA 1
ATOM 955 C C . ASN A 1 118 ? -6.469 1.967 -5.101 1.00 96.50 118 ASN A C 1
ATOM 957 O O . ASN A 1 118 ? -5.596 1.949 -4.232 1.00 96.50 118 ASN A O 1
ATOM 961 N N . THR A 1 119 ? -7.665 2.514 -4.894 1.00 97.06 119 THR A N 1
ATOM 962 C CA . THR A 1 119 ? -8.094 3.052 -3.598 1.00 97.06 119 THR A CA 1
ATOM 963 C C . THR A 1 119 ? -8.683 1.955 -2.723 1.00 97.06 119 THR A C 1
ATOM 965 O O . THR A 1 119 ? -9.506 1.159 -3.177 1.00 97.06 119 THR A O 1
ATOM 968 N N . TYR A 1 120 ? -8.315 1.963 -1.447 1.00 95.00 120 TYR A N 1
ATOM 969 C CA . TYR A 1 120 ? -8.950 1.164 -0.410 1.00 95.00 120 TYR A CA 1
ATOM 970 C C . TYR A 1 120 ? -9.706 2.078 0.559 1.00 95.00 120 TYR A C 1
ATOM 972 O O . TYR A 1 120 ? -9.136 3.035 1.077 1.00 95.00 120 TYR A O 1
ATOM 980 N N . ILE A 1 121 ? -10.990 1.804 0.796 1.00 94.25 121 ILE A N 1
ATOM 981 C CA . ILE A 1 121 ? -11.800 2.566 1.754 1.00 94.25 121 ILE A CA 1
ATOM 982 C C . ILE A 1 121 ? -11.742 1.851 3.100 1.00 94.25 121 ILE A C 1
ATOM 984 O O . ILE A 1 121 ? -12.186 0.710 3.217 1.00 94.25 121 ILE A O 1
ATOM 988 N N . TYR A 1 122 ? -11.218 2.536 4.111 1.00 92.12 122 TYR A N 1
ATOM 989 C CA . TYR A 1 122 ? -11.140 2.032 5.475 1.00 92.12 122 TYR A CA 1
ATOM 990 C C . TYR A 1 122 ? -12.110 2.788 6.376 1.00 92.12 122 TYR A C 1
ATOM 992 O O . TYR A 1 122 ? -12.010 4.007 6.510 1.00 92.12 122 TYR A O 1
ATOM 1000 N N . ASN A 1 123 ? -13.027 2.062 7.013 1.00 91.75 123 ASN A N 1
ATOM 1001 C CA . ASN A 1 123 ? -13.896 2.591 8.057 1.00 91.75 123 ASN A CA 1
ATOM 1002 C C . ASN A 1 123 ? -13.404 2.077 9.414 1.00 91.75 123 ASN A C 1
ATOM 1004 O O . ASN A 1 123 ? -13.412 0.871 9.654 1.00 91.75 123 ASN A O 1
ATOM 1008 N N . THR A 1 124 ? -13.018 2.984 10.313 1.00 88.88 124 THR A N 1
ATOM 1009 C CA . THR A 1 124 ? -12.491 2.625 11.640 1.00 88.88 124 THR A CA 1
ATOM 1010 C C . THR A 1 124 ? -13.500 1.908 12.538 1.00 88.88 124 THR A C 1
ATOM 1012 O O . THR A 1 124 ? -13.113 1.296 13.531 1.00 88.88 124 THR A O 1
ATOM 1015 N N . GLU A 1 125 ? -14.794 1.998 12.229 1.00 86.38 125 GLU A N 1
ATOM 1016 C CA . GLU A 1 125 ? -15.851 1.306 12.970 1.00 86.38 125 GLU A CA 1
ATOM 1017 C C . GLU A 1 125 ? -16.009 -0.163 12.547 1.00 86.38 125 GLU A C 1
ATOM 1019 O O . GLU A 1 125 ? -16.585 -0.960 13.297 1.00 86.38 125 GLU A O 1
ATOM 1024 N N . ASP A 1 126 ? -15.479 -0.552 11.379 1.00 82.00 126 ASP A N 1
ATOM 1025 C CA . ASP A 1 126 ? -15.504 -1.943 10.937 1.00 82.00 126 ASP A CA 1
ATOM 1026 C C . ASP A 1 126 ? -14.454 -2.768 11.691 1.00 82.00 126 ASP A C 1
ATOM 1028 O O . ASP A 1 126 ? -13.250 -2.708 11.452 1.00 82.00 126 ASP A O 1
ATOM 1032 N N . LYS A 1 127 ? -14.933 -3.597 12.619 1.00 67.75 127 LYS A N 1
ATOM 1033 C CA . LYS A 1 127 ? -14.086 -4.433 13.479 1.00 67.75 127 LYS A CA 1
ATOM 1034 C C . LYS A 1 127 ? -13.562 -5.698 12.790 1.00 67.75 127 LYS A C 1
ATOM 1036 O O . LYS A 1 127 ? -12.802 -6.439 13.423 1.00 67.75 127 LYS A O 1
ATOM 1041 N N . LYS A 1 128 ? -13.996 -6.004 11.560 1.00 70.56 128 LYS A N 1
ATOM 1042 C CA . LYS A 1 128 ? -13.737 -7.298 10.906 1.00 70.56 128 LYS A CA 1
ATOM 1043 C C . LYS A 1 128 ? -12.412 -7.347 10.160 1.00 70.56 128 LYS A C 1
ATOM 1045 O O . LYS A 1 128 ? -11.761 -8.390 10.193 1.00 70.56 128 LYS A O 1
ATOM 1050 N N . LEU A 1 129 ? -12.005 -6.259 9.505 1.00 64.75 129 LEU A N 1
ATOM 1051 C CA . LEU A 1 129 ? -10.770 -6.236 8.727 1.00 64.75 129 LEU A CA 1
ATOM 1052 C C . LEU A 1 129 ? -9.683 -5.437 9.440 1.00 64.75 129 LEU A C 1
ATOM 1054 O O . LEU A 1 129 ? -9.803 -4.235 9.641 1.00 64.75 129 LEU A O 1
ATOM 1058 N N . LYS A 1 130 ? -8.599 -6.125 9.794 1.00 80.06 130 LYS A N 1
ATOM 1059 C CA . LYS A 1 130 ? -7.434 -5.521 10.457 1.00 80.06 130 LYS A CA 1
ATOM 1060 C C . LYS A 1 130 ? -6.164 -5.611 9.626 1.00 80.06 130 LYS A C 1
ATOM 1062 O O . LYS A 1 130 ? -5.111 -5.216 10.108 1.00 80.06 130 LYS A O 1
ATOM 1067 N N . ALA A 1 131 ? -6.243 -6.167 8.418 1.00 87.38 131 ALA A N 1
ATOM 1068 C CA . ALA A 1 131 ? -5.090 -6.378 7.561 1.00 87.38 131 ALA A CA 1
ATOM 1069 C C . ALA A 1 131 ? -5.436 -6.185 6.083 1.00 87.38 131 ALA A C 1
ATOM 1071 O O . ALA A 1 131 ? -6.448 -6.703 5.612 1.00 87.38 131 ALA A O 1
ATOM 1072 N N . ILE A 1 132 ? -4.558 -5.490 5.367 1.00 92.25 132 ILE A N 1
ATOM 1073 C CA . ILE A 1 132 ? -4.521 -5.418 3.904 1.00 92.25 132 ILE A CA 1
ATOM 1074 C C . ILE A 1 132 ? -3.090 -5.646 3.419 1.00 92.25 132 ILE A C 1
ATOM 1076 O O . ILE A 1 132 ? -2.125 -5.512 4.176 1.00 92.25 132 ILE A O 1
ATOM 1080 N N . PHE A 1 133 ? -2.951 -5.982 2.147 1.00 92.31 133 PHE A N 1
ATOM 1081 C CA . PHE A 1 133 ? -1.684 -6.223 1.480 1.00 92.31 133 PHE A CA 1
ATOM 1082 C C . PHE A 1 133 ? -1.514 -5.206 0.368 1.00 92.31 133 PHE A C 1
ATOM 1084 O O . PHE A 1 133 ? -2.435 -4.988 -0.414 1.00 92.31 133 PHE A O 1
ATOM 1091 N N . VAL A 1 134 ? -0.328 -4.615 0.282 1.00 93.50 134 VAL A N 1
ATOM 1092 C CA . VAL A 1 134 ? 0.095 -3.822 -0.866 1.00 93.50 134 VAL A CA 1
ATOM 1093 C C . VAL A 1 134 ? 1.220 -4.554 -1.583 1.00 93.50 134 VAL A C 1
ATOM 1095 O O . VAL A 1 134 ? 2.218 -4.955 -0.982 1.00 93.50 134 VAL A O 1
ATOM 1098 N N . SER A 1 135 ? 1.043 -4.770 -2.881 1.00 90.56 135 SER A N 1
ATOM 1099 C CA . SER A 1 135 ? 1.977 -5.540 -3.701 1.00 90.56 135 SER A CA 1
ATOM 1100 C C . SER A 1 135 ? 2.217 -4.863 -5.047 1.00 90.56 135 SER A C 1
ATOM 1102 O O . SER A 1 135 ? 1.334 -4.163 -5.546 1.00 90.56 135 SER A O 1
ATOM 1104 N N . PRO A 1 136 ? 3.421 -4.997 -5.623 1.00 89.12 136 PRO A N 1
ATOM 1105 C CA . PRO A 1 136 ? 3.678 -4.508 -6.969 1.00 89.12 136 PRO A CA 1
ATOM 1106 C C . PRO A 1 136 ? 2.909 -5.360 -7.987 1.00 89.12 136 PRO A C 1
ATOM 1108 O O . PRO A 1 136 ? 2.762 -6.570 -7.813 1.00 89.12 136 PRO A O 1
ATOM 1111 N N . VAL A 1 137 ? 2.439 -4.736 -9.063 1.00 87.44 137 VAL A N 1
ATOM 1112 C CA . VAL A 1 137 ? 1.680 -5.417 -10.119 1.00 87.44 137 VAL A CA 1
ATOM 1113 C C . VAL A 1 137 ? 2.620 -5.937 -11.197 1.00 87.44 137 VAL A C 1
ATOM 1115 O O . VAL A 1 137 ? 3.564 -5.249 -11.603 1.00 87.44 137 VAL A O 1
ATOM 1118 N N . ALA A 1 138 ? 2.317 -7.130 -11.700 1.00 82.56 138 ALA A N 1
ATOM 1119 C CA . ALA A 1 138 ? 2.952 -7.700 -12.874 1.00 82.56 138 ALA A CA 1
ATOM 1120 C C . ALA A 1 138 ? 1.945 -8.066 -13.961 1.00 82.56 138 ALA A C 1
ATOM 1122 O O . ALA A 1 138 ? 0.759 -8.255 -13.699 1.00 82.56 138 ALA A O 1
ATOM 1123 N N . ASN A 1 139 ? 2.447 -8.161 -15.188 1.00 82.25 139 ASN A N 1
ATOM 1124 C CA . ASN A 1 139 ? 1.699 -8.675 -16.324 1.00 82.25 139 ASN A CA 1
ATOM 1125 C C . ASN A 1 139 ? 1.558 -10.207 -16.259 1.00 82.25 139 ASN A C 1
ATOM 1127 O O . ASN A 1 139 ? 2.127 -10.874 -15.395 1.00 82.25 139 ASN A O 1
ATOM 1131 N N . GLU A 1 140 ? 0.837 -10.771 -17.227 1.00 81.88 140 GLU A N 1
ATOM 1132 C CA . GLU A 1 140 ? 0.614 -12.217 -17.381 1.00 81.88 140 GLU A CA 1
ATOM 1133 C C . GLU A 1 140 ? 1.904 -13.055 -17.459 1.00 81.88 140 GLU A C 1
ATOM 1135 O O . GLU A 1 140 ? 1.911 -14.227 -17.095 1.00 81.88 140 GLU A O 1
ATOM 1140 N N . ASN A 1 141 ? 3.014 -12.442 -17.875 1.00 78.62 141 ASN A N 1
ATOM 1141 C CA . ASN A 1 141 ? 4.322 -13.084 -17.992 1.00 78.62 141 ASN A CA 1
ATOM 1142 C C . ASN A 1 141 ? 5.165 -12.967 -16.706 1.00 78.62 141 ASN A C 1
ATOM 1144 O O . ASN A 1 141 ? 6.317 -13.409 -16.669 1.00 78.62 141 ASN A O 1
ATOM 1148 N N . GLY A 1 142 ? 4.604 -12.368 -15.652 1.00 76.25 142 GLY A N 1
ATOM 1149 C CA . GLY A 1 142 ? 5.251 -12.196 -14.357 1.00 76.25 142 GLY A CA 1
ATOM 1150 C C . GLY A 1 142 ? 6.282 -11.068 -14.312 1.00 76.25 142 GLY A C 1
ATOM 1151 O O . GLY A 1 142 ? 7.111 -11.069 -13.406 1.00 76.25 142 GLY A O 1
ATOM 1152 N N . PHE A 1 143 ? 6.259 -10.121 -15.256 1.00 78.81 143 PHE A N 1
ATOM 1153 C CA . PHE A 1 143 ? 7.111 -8.926 -15.227 1.00 78.81 143 PHE A CA 1
ATOM 1154 C C . PHE A 1 143 ? 6.374 -7.744 -14.619 1.00 78.81 143 PHE A C 1
ATOM 1156 O O . PHE A 1 143 ? 5.219 -7.492 -14.962 1.00 78.81 143 PHE A O 1
ATOM 1163 N N . TYR A 1 144 ? 7.058 -6.985 -13.767 1.00 82.25 144 TYR A N 1
ATOM 1164 C CA . TYR A 1 144 ? 6.501 -5.768 -13.185 1.00 82.25 144 TYR A CA 1
ATOM 1165 C C . TYR A 1 144 ? 6.092 -4.752 -14.252 1.00 82.25 144 TYR A C 1
ATOM 1167 O O . TYR A 1 144 ? 6.800 -4.556 -15.238 1.00 82.25 144 TYR A O 1
ATOM 1175 N N . ILE A 1 145 ? 4.974 -4.068 -14.012 1.00 84.38 145 ILE A N 1
ATOM 1176 C CA . ILE A 1 145 ? 4.438 -3.039 -14.923 1.00 84.38 145 ILE A CA 1
ATOM 1177 C C . ILE A 1 145 ? 4.478 -1.627 -14.336 1.00 84.38 145 ILE A C 1
ATOM 1179 O O . ILE A 1 145 ? 3.979 -0.687 -14.943 1.00 84.38 145 ILE A O 1
ATOM 1183 N N . GLY A 1 146 ? 5.051 -1.479 -13.143 1.00 86.69 146 GLY A N 1
ATOM 1184 C CA . GLY A 1 146 ? 5.194 -0.197 -12.468 1.00 86.69 146 GLY A CA 1
ATOM 1185 C C . GLY A 1 146 ? 3.891 0.369 -11.907 1.00 86.69 146 GLY A C 1
ATOM 1186 O O . GLY A 1 146 ? 3.491 1.492 -12.205 1.00 86.69 146 GLY A O 1
ATOM 1187 N N . SER A 1 147 ? 3.216 -0.433 -11.089 1.00 90.06 147 SER A N 1
ATOM 1188 C CA . SER A 1 147 ? 1.994 -0.068 -10.373 1.00 90.06 147 SER A CA 1
ATOM 1189 C C . SER A 1 147 ? 1.912 -0.861 -9.068 1.00 90.06 147 SER A C 1
ATOM 1191 O O . SER A 1 147 ? 2.597 -1.875 -8.902 1.00 90.06 147 SER A O 1
ATOM 1193 N N . TRP A 1 148 ? 1.088 -0.386 -8.139 1.00 93.38 148 TRP A N 1
ATOM 1194 C CA . TRP A 1 148 ? 0.789 -1.045 -6.874 1.00 93.38 148 TRP A CA 1
ATOM 1195 C C . TRP A 1 148 ? -0.637 -1.596 -6.892 1.00 93.38 148 TRP A C 1
ATOM 1197 O O . TRP A 1 148 ? -1.497 -1.120 -7.626 1.00 93.38 148 TRP A O 1
ATOM 1207 N N . HIS A 1 149 ? -0.915 -2.578 -6.048 1.00 93.94 149 HIS A N 1
ATOM 1208 C CA . HIS A 1 149 ? -2.261 -3.085 -5.839 1.00 93.94 149 HIS A CA 1
ATOM 1209 C C . HIS A 1 149 ? -2.500 -3.367 -4.363 1.00 93.94 149 HIS A C 1
ATOM 1211 O O . HIS A 1 149 ? -1.655 -3.980 -3.706 1.00 93.94 149 HIS A O 1
ATOM 1217 N N . ILE A 1 150 ? -3.648 -2.904 -3.871 1.00 94.50 150 ILE A N 1
ATOM 1218 C CA . ILE A 1 150 ? -4.152 -3.154 -2.527 1.00 94.50 150 ILE A CA 1
ATOM 1219 C C . ILE A 1 150 ? -5.222 -4.239 -2.598 1.00 94.50 150 ILE A C 1
ATOM 1221 O O . ILE A 1 150 ? -6.213 -4.075 -3.314 1.00 94.50 150 ILE A O 1
ATOM 1225 N N . ASP A 1 151 ? -5.060 -5.284 -1.792 1.00 91.06 151 ASP A N 1
ATOM 1226 C CA . ASP A 1 151 ? -6.052 -6.344 -1.613 1.00 91.06 151 ASP A CA 1
ATOM 1227 C C . ASP A 1 151 ? -6.156 -6.732 -0.123 1.00 91.06 151 ASP A C 1
ATOM 1229 O O . ASP A 1 151 ? -5.219 -6.566 0.657 1.00 91.06 151 ASP A O 1
ATOM 1233 N N . TYR A 1 152 ? -7.311 -7.242 0.296 1.00 86.69 152 TYR A N 1
ATOM 1234 C CA . TYR A 1 152 ? -7.498 -7.871 1.606 1.00 86.69 152 TYR A CA 1
ATOM 1235 C C . TYR A 1 152 ? -6.946 -9.304 1.636 1.00 86.69 152 TYR A C 1
ATOM 1237 O O . TYR A 1 152 ? -6.731 -9.867 2.711 1.00 86.69 152 TYR A O 1
ATOM 1245 N N . LYS A 1 153 ? -6.716 -9.910 0.466 1.00 83.19 153 LYS A N 1
ATOM 1246 C CA . LYS A 1 153 ? -6.038 -11.200 0.338 1.00 83.19 153 LYS A CA 1
ATOM 1247 C C . LYS A 1 153 ? -4.541 -10.997 0.178 1.00 83.19 153 LYS A C 1
ATOM 1249 O O . LYS A 1 153 ? -4.092 -10.114 -0.548 1.00 83.19 153 LYS A O 1
ATOM 1254 N N . ALA A 1 154 ? -3.766 -11.867 0.820 1.00 74.25 154 ALA A N 1
ATOM 1255 C CA . ALA A 1 154 ? -2.348 -11.961 0.517 1.00 74.25 154 ALA A CA 1
ATOM 1256 C C . ALA A 1 154 ? -2.177 -12.282 -0.979 1.00 74.25 154 ALA A C 1
ATOM 1258 O O . ALA A 1 154 ? -2.936 -13.110 -1.503 1.00 74.25 154 ALA A O 1
ATOM 1259 N N . PRO A 1 155 ? -1.202 -11.667 -1.670 1.00 72.62 155 PRO A N 1
ATOM 1260 C CA . PRO A 1 155 ? -0.916 -12.032 -3.047 1.00 72.62 155 PRO A CA 1
ATOM 1261 C C . PRO A 1 155 ? -0.556 -13.518 -3.104 1.00 72.62 155 PRO A C 1
ATOM 1263 O O . PRO A 1 155 ? 0.081 -14.053 -2.192 1.00 72.62 155 PRO A O 1
ATOM 1266 N N . GLN A 1 156 ? -0.964 -14.208 -4.169 1.00 68.25 156 GLN A N 1
ATOM 1267 C CA . GLN A 1 156 ? -0.537 -15.588 -4.367 1.00 68.25 156 GLN A CA 1
ATOM 1268 C C . GLN A 1 156 ? 0.993 -15.603 -4.502 1.00 68.25 156 GLN A C 1
ATOM 1270 O O . GLN A 1 156 ? 1.539 -15.074 -5.467 1.00 68.25 156 GLN A O 1
ATOM 1275 N N . TYR A 1 157 ? 1.674 -16.223 -3.532 1.00 56.84 157 TYR A N 1
ATOM 1276 C CA . TYR A 1 157 ? 3.139 -16.301 -3.384 1.00 56.84 157 TYR A CA 1
ATOM 1277 C C . TYR A 1 157 ? 3.902 -16.887 -4.595 1.00 56.84 157 TYR A C 1
ATOM 1279 O O . TYR A 1 157 ? 5.123 -16.995 -4.564 1.00 56.84 157 TYR A O 1
ATOM 1287 N N . TYR A 1 158 ? 3.202 -17.275 -5.663 1.00 46.78 158 TYR A N 1
ATOM 1288 C CA . TYR A 1 158 ? 3.770 -17.882 -6.865 1.00 46.78 158 TYR A CA 1
ATOM 1289 C C . TYR A 1 158 ? 4.332 -16.888 -7.875 1.00 46.78 158 TYR A C 1
ATOM 1291 O O . TYR A 1 158 ? 5.069 -17.301 -8.767 1.00 46.78 158 TYR A O 1
ATOM 1299 N N . ILE A 1 159 ? 4.047 -15.596 -7.735 1.00 46.47 159 ILE A N 1
ATOM 1300 C CA . ILE A 1 159 ? 4.659 -14.585 -8.591 1.00 46.47 159 ILE A CA 1
ATOM 1301 C C . ILE A 1 159 ? 5.739 -13.868 -7.781 1.00 46.47 159 ILE A C 1
ATOM 1303 O O . ILE A 1 159 ? 5.605 -12.703 -7.422 1.00 46.47 159 ILE A O 1
ATOM 1307 N N . TYR A 1 160 ? 6.844 -14.567 -7.496 1.00 48.25 160 TYR A N 1
ATOM 1308 C CA . TYR A 1 160 ? 8.131 -13.872 -7.446 1.00 48.25 160 TYR A CA 1
ATOM 1309 C C . TYR A 1 160 ? 8.373 -13.356 -8.861 1.00 48.25 160 TYR A C 1
ATOM 1311 O O . TYR A 1 160 ? 8.853 -14.039 -9.764 1.00 48.25 160 TYR A O 1
ATOM 1319 N N . THR A 1 161 ? 7.840 -12.167 -9.052 1.00 52.97 161 THR A N 1
ATOM 1320 C CA . THR A 1 161 ? 7.802 -11.371 -10.257 1.00 52.97 161 THR A CA 1
ATOM 1321 C C . THR A 1 161 ? 9.228 -11.110 -10.715 1.00 52.97 161 THR A C 1
ATOM 1323 O O . THR A 1 161 ? 10.082 -10.676 -9.940 1.00 52.97 161 THR A O 1
ATOM 1326 N N . LYS A 1 162 ? 9.502 -11.429 -11.978 1.00 49.72 162 LYS A N 1
ATOM 1327 C CA . LYS A 1 162 ? 10.823 -11.250 -12.573 1.00 49.72 162 LYS A CA 1
ATOM 1328 C C . LYS A 1 162 ? 11.110 -9.750 -12.687 1.00 49.72 162 LYS A C 1
ATOM 1330 O O . LYS A 1 162 ? 10.192 -8.998 -13.037 1.00 49.72 162 LYS A O 1
ATOM 1335 N N . PRO A 1 163 ? 12.355 -9.308 -12.432 1.00 55.12 163 PRO A N 1
ATOM 1336 C CA . PRO A 1 163 ? 12.757 -7.939 -12.732 1.00 55.12 163 PRO A CA 1
ATOM 1337 C C . PRO A 1 163 ? 12.448 -7.602 -14.196 1.00 55.12 163 PRO A C 1
ATOM 1339 O O . PRO A 1 163 ? 12.410 -8.487 -15.060 1.00 55.12 163 PRO A O 1
ATOM 1342 N N . TYR A 1 164 ? 12.163 -6.328 -14.455 1.00 49.84 164 TYR A N 1
ATOM 1343 C CA . TYR A 1 164 ? 11.801 -5.836 -15.778 1.00 49.84 164 TYR A CA 1
ATOM 1344 C C . TYR A 1 164 ? 12.942 -6.112 -16.768 1.00 49.84 164 TYR A C 1
ATOM 1346 O O . TYR A 1 164 ? 14.116 -5.909 -16.457 1.00 49.84 164 TYR A O 1
ATOM 1354 N N . ARG A 1 165 ? 12.603 -6.603 -17.966 1.00 50.34 165 ARG A N 1
ATOM 1355 C CA . ARG A 1 165 ? 13.572 -6.758 -19.057 1.00 50.34 165 ARG A CA 1
ATOM 1356 C C . ARG A 1 165 ? 13.584 -5.489 -19.892 1.00 50.34 165 ARG A C 1
ATOM 1358 O O . ARG A 1 165 ? 12.558 -5.116 -20.452 1.00 50.34 165 ARG A O 1
ATOM 1365 N N . ILE A 1 166 ? 14.758 -4.882 -20.022 1.00 48.38 166 ILE A N 1
ATOM 1366 C CA . ILE A 1 166 ? 15.018 -3.945 -21.110 1.00 48.38 166 ILE A CA 1
ATOM 1367 C C . ILE A 1 166 ? 15.057 -4.799 -22.384 1.00 48.38 166 ILE A C 1
ATOM 1369 O O . ILE A 1 166 ? 15.828 -5.754 -22.456 1.00 48.38 166 ILE A O 1
ATOM 1373 N N . TYR A 1 167 ? 14.161 -4.531 -23.334 1.00 42.31 167 TYR A N 1
ATOM 1374 C CA . TYR A 1 167 ? 14.288 -5.097 -24.675 1.00 42.31 167 TYR A CA 1
ATOM 1375 C C . TYR A 1 167 ? 15.542 -4.479 -25.309 1.00 42.31 167 TYR A C 1
ATOM 1377 O O . TYR A 1 167 ? 15.592 -3.259 -25.468 1.00 42.31 167 TYR A O 1
ATOM 1385 N N . GLU A 1 168 ? 16.549 -5.312 -25.587 1.00 36.00 168 GLU A N 1
ATOM 1386 C CA . GLU A 1 168 ? 17.644 -5.001 -26.520 1.00 36.00 168 GLU A CA 1
ATOM 1387 C C . GLU A 1 168 ? 17.173 -5.178 -27.966 1.00 36.00 168 GLU A C 1
ATOM 1389 O O . GLU A 1 168 ? 16.424 -6.153 -28.226 1.00 36.00 168 GLU A O 1
#

pLDDT: mean 75.68, std 19.16, range [36.0, 97.44]

Foldseek 3Di:
DVVVVVVVVVVVVVQLLQWQKEDAAAFDFCQLVQKWFKWKAAPVGDTCQPPFWDKFKDFQVDRDDTDPDDPTDIHGHRMMITIRGDAHKIKMKIKGALVRSPPGDPLADNPVGIAIEDIDIDGSPPSPHRYKYKYFDDDPVLAGNRYIYIDSDDPDPPRSRDRHDDDD